Protein AF-A0A6C0AK49-F1 (afdb_monomer)

Structure (mmCIF, N/CA/C/O backbone):
data_AF-A0A6C0AK49-F1
#
_entry.id   AF-A0A6C0AK49-F1
#
loop_
_atom_site.group_PDB
_atom_site.id
_atom_site.type_symbol
_atom_site.label_atom_id
_atom_site.label_alt_id
_atom_site.label_comp_id
_atom_site.label_asym_id
_atom_site.label_entity_id
_atom_site.label_seq_id
_atom_site.pdbx_PDB_ins_code
_atom_site.Cartn_x
_atom_site.Cartn_y
_atom_site.Cartn_z
_atom_site.occupancy
_atom_site.B_iso_or_equiv
_atom_site.auth_seq_id
_atom_site.auth_comp_id
_atom_site.auth_asym_id
_atom_site.auth_atom_id
_atom_site.pdbx_PDB_model_num
ATOM 1 N N . MET A 1 1 ? -25.985 5.850 0.985 1.00 48.22 1 MET A N 1
ATOM 2 C CA . MET A 1 1 ? -24.991 4.795 1.274 1.00 48.22 1 MET A CA 1
ATOM 3 C C . MET A 1 1 ? -23.561 5.330 1.203 1.00 48.22 1 MET A C 1
ATOM 5 O O . MET A 1 1 ? -22.937 5.394 2.248 1.00 48.22 1 MET A O 1
ATOM 9 N N . LEU A 1 2 ? -23.071 5.837 0.058 1.00 45.41 2 LEU A N 1
ATOM 10 C CA . LEU A 1 2 ? -21.716 6.424 -0.043 1.00 45.41 2 LEU A CA 1
ATOM 11 C C . LEU A 1 2 ? -21.485 7.613 0.919 1.00 45.41 2 LEU A C 1
ATOM 13 O O . LEU A 1 2 ? -20.502 7.642 1.647 1.00 45.41 2 LEU A O 1
ATOM 17 N N . LYS A 1 3 ? -22.447 8.546 1.002 1.00 42.75 3 LYS A N 1
ATOM 18 C CA . LYS A 1 3 ? -22.416 9.690 1.940 1.00 42.75 3 LYS A CA 1
ATOM 19 C C . LYS A 1 3 ? -22.378 9.269 3.418 1.00 42.75 3 LYS A C 1
ATOM 21 O O . LYS A 1 3 ? -21.764 9.938 4.236 1.00 42.75 3 LYS A O 1
ATOM 26 N N . THR A 1 4 ? -23.028 8.155 3.749 1.00 51.22 4 THR A N 1
ATOM 27 C CA . THR A 1 4 ? -23.083 7.604 5.110 1.00 51.22 4 THR A CA 1
ATOM 28 C C . THR A 1 4 ? -21.756 6.950 5.491 1.00 51.22 4 THR A C 1
ATOM 30 O O . THR A 1 4 ? -21.300 7.118 6.613 1.00 51.22 4 THR A O 1
ATOM 33 N N . ILE A 1 5 ? -21.112 6.270 4.534 1.00 53.31 5 ILE A N 1
ATOM 34 C CA . ILE A 1 5 ? -19.771 5.697 4.697 1.00 53.31 5 ILE A CA 1
ATOM 35 C C . ILE A 1 5 ? -18.748 6.821 4.900 1.00 53.31 5 ILE A C 1
ATOM 37 O O . ILE A 1 5 ? -18.008 6.785 5.873 1.00 53.31 5 ILE A O 1
ATOM 41 N N . ILE A 1 6 ? -18.766 7.865 4.063 1.00 52.91 6 ILE A N 1
ATOM 42 C CA . ILE A 1 6 ? -17.834 9.002 4.171 1.00 52.91 6 ILE A CA 1
ATOM 43 C C . ILE A 1 6 ? -17.994 9.742 5.509 1.00 52.91 6 ILE A C 1
ATOM 45 O O . ILE A 1 6 ? -16.996 10.037 6.150 1.00 52.91 6 ILE A O 1
ATOM 49 N N . ASN A 1 7 ? -19.225 9.966 5.981 1.00 56.38 7 ASN A N 1
ATOM 50 C CA . ASN A 1 7 ? -19.463 10.608 7.281 1.00 56.38 7 ASN A CA 1
ATOM 51 C C . ASN A 1 7 ? -19.072 9.733 8.490 1.00 56.38 7 ASN A C 1
ATOM 53 O O . ASN A 1 7 ? -18.980 10.247 9.600 1.00 56.38 7 ASN A O 1
ATOM 57 N N . SER A 1 8 ? -18.882 8.424 8.293 1.00 61.44 8 SER A N 1
ATOM 58 C CA . SER A 1 8 ? -18.450 7.483 9.339 1.00 61.44 8 SER A CA 1
ATOM 59 C C . SER A 1 8 ? -16.944 7.217 9.347 1.00 61.44 8 SER A C 1
ATOM 61 O O . SER A 1 8 ? -16.434 6.612 10.289 1.00 61.44 8 SER A O 1
ATOM 63 N N . VAL A 1 9 ? -16.241 7.633 8.291 1.00 68.75 9 VAL A N 1
ATOM 64 C CA . VAL A 1 9 ? -14.801 7.437 8.142 1.00 68.75 9 VAL A CA 1
ATOM 65 C C . VAL A 1 9 ? -14.104 8.686 8.653 1.00 68.75 9 VAL A C 1
ATOM 67 O O . VAL A 1 9 ? -14.383 9.797 8.209 1.00 68.75 9 VAL A O 1
ATOM 70 N N . ASP A 1 10 ? -13.193 8.486 9.597 1.00 84.69 10 ASP A N 1
ATOM 71 C CA . ASP A 1 10 ? -12.377 9.557 10.149 1.00 84.69 10 ASP A CA 1
ATOM 72 C C . ASP A 1 10 ? -11.596 10.267 9.026 1.00 84.69 10 ASP A C 1
ATOM 74 O O . ASP A 1 10 ? -10.930 9.626 8.207 1.00 84.69 10 ASP A O 1
ATOM 78 N N . ILE A 1 11 ? -11.656 11.599 8.980 1.00 88.94 11 ILE A N 1
ATOM 7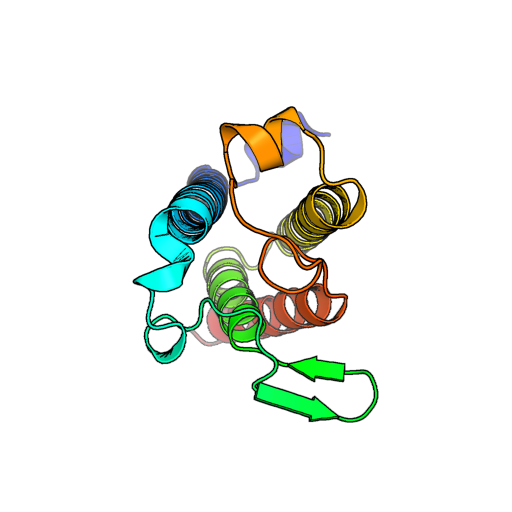9 C CA . ILE A 1 11 ? -10.899 12.397 8.011 1.00 88.94 11 ILE A CA 1
ATOM 80 C C . ILE A 1 11 ? -9.395 12.115 8.100 1.00 88.94 11 ILE A C 1
ATOM 82 O O . ILE A 1 11 ? -8.707 12.115 7.077 1.00 88.94 11 ILE A O 1
ATOM 86 N N . TYR A 1 12 ? -8.889 11.793 9.293 1.00 91.88 12 TYR A N 1
ATOM 87 C CA . TYR A 1 12 ? -7.493 11.431 9.503 1.00 91.88 12 TYR A CA 1
ATOM 88 C C . TYR A 1 12 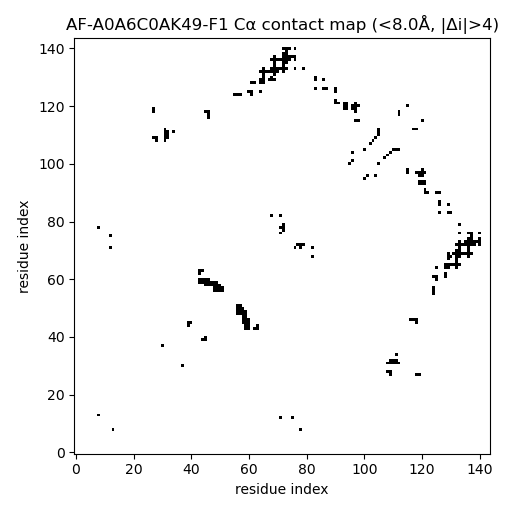? -7.125 10.102 8.831 1.00 91.88 12 TYR A C 1
ATOM 90 O O . TYR A 1 12 ? -6.020 9.990 8.302 1.00 91.88 12 TYR A O 1
ATOM 98 N N . TYR A 1 13 ? -8.053 9.139 8.742 1.00 94.31 13 TYR A N 1
ATOM 99 C CA . TYR A 1 13 ? -7.844 7.907 7.971 1.00 94.31 13 TYR A CA 1
ATOM 100 C C . TYR A 1 13 ? -7.634 8.230 6.488 1.00 94.31 13 TYR A C 1
ATOM 102 O O . TYR A 1 13 ? -6.684 7.752 5.868 1.00 94.31 13 TYR A O 1
ATOM 110 N N . ILE A 1 14 ? -8.500 9.076 5.921 1.00 92.69 14 ILE A N 1
ATOM 111 C CA . ILE A 1 14 ? -8.417 9.464 4.506 1.00 92.69 14 ILE A CA 1
ATOM 112 C C . ILE A 1 14 ? -7.102 10.202 4.240 1.00 92.69 14 ILE A C 1
ATOM 114 O O . ILE A 1 14 ? -6.403 9.882 3.279 1.00 92.69 14 ILE A O 1
ATOM 118 N N . LEU A 1 15 ? -6.735 11.150 5.107 1.00 93.56 15 LEU A N 1
ATOM 119 C CA . LEU A 1 15 ? -5.472 11.881 5.006 1.00 93.56 15 LEU A CA 1
ATOM 120 C C . LEU A 1 15 ? -4.263 10.944 5.066 1.00 93.56 15 LEU A C 1
ATOM 122 O O . LEU A 1 15 ? -3.350 11.088 4.258 1.00 93.56 15 LEU A O 1
ATOM 126 N N . LEU A 1 16 ? -4.268 9.961 5.969 1.00 95.06 16 LEU A N 1
ATOM 127 C CA . LEU A 1 16 ? -3.188 8.985 6.101 1.00 95.06 16 LEU A CA 1
ATOM 128 C C . LEU A 1 16 ? -3.017 8.141 4.828 1.00 95.06 16 LEU A C 1
ATOM 130 O O . LEU A 1 16 ? -1.894 7.953 4.361 1.00 95.06 16 LEU A O 1
ATOM 134 N N . VAL A 1 17 ? -4.120 7.678 4.233 1.00 95.00 17 VAL A N 1
ATOM 135 C CA . VAL A 1 17 ? -4.092 6.933 2.963 1.00 95.00 17 VAL A CA 1
ATOM 136 C C . VAL A 1 17 ? -3.591 7.812 1.816 1.00 95.00 17 VAL A C 1
ATOM 138 O O . VAL A 1 17 ? -2.735 7.376 1.048 1.00 95.00 17 VAL A O 1
ATOM 141 N N . ILE A 1 18 ? -4.056 9.061 1.717 1.00 94.69 18 ILE A N 1
ATOM 142 C CA . ILE A 1 18 ? -3.582 10.009 0.695 1.00 94.69 18 ILE A CA 1
ATOM 143 C C . ILE A 1 18 ? -2.079 10.261 0.847 1.00 94.69 18 ILE A C 1
ATOM 145 O O . ILE A 1 18 ? -1.352 10.231 -0.144 1.00 94.69 18 ILE A O 1
ATOM 149 N N . LEU A 1 19 ? -1.596 10.473 2.073 1.00 95.69 19 LEU A N 1
ATOM 150 C CA . LEU A 1 19 ? -0.173 10.666 2.352 1.00 95.69 19 LEU A CA 1
ATOM 151 C C . LEU A 1 19 ? 0.656 9.443 1.951 1.00 95.69 19 LEU A C 1
ATOM 153 O O . LEU A 1 19 ? 1.721 9.608 1.358 1.00 95.69 19 LEU A O 1
ATOM 157 N N . CYS A 1 20 ? 0.161 8.233 2.219 1.00 94.88 20 CYS A N 1
ATOM 158 C CA . CYS A 1 20 ? 0.807 6.994 1.792 1.00 94.88 20 CYS A CA 1
ATOM 159 C C . CYS A 1 20 ? 0.923 6.920 0.262 1.00 94.88 20 CYS A C 1
ATOM 161 O O . CYS A 1 20 ? 2.023 6.756 -0.263 1.00 94.88 20 CYS A O 1
ATOM 163 N N . VAL A 1 21 ? -0.177 7.145 -0.463 1.00 93.50 21 VAL A N 1
ATOM 164 C CA . VAL A 1 21 ? -0.179 7.134 -1.936 1.00 93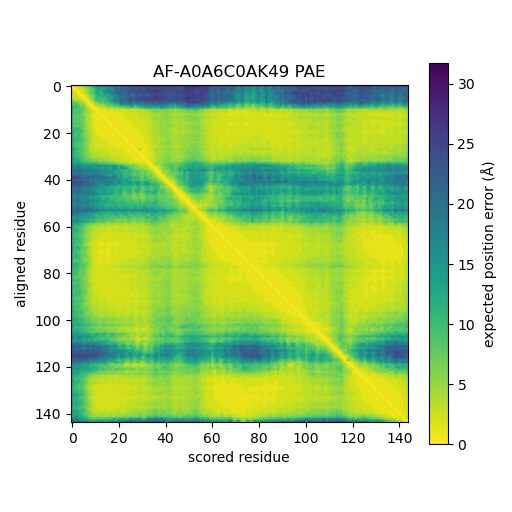.50 21 VAL A CA 1
ATOM 165 C C . VAL A 1 21 ? 0.760 8.202 -2.504 1.00 93.50 21 VAL A C 1
ATOM 167 O O . VAL A 1 21 ? 1.547 7.916 -3.406 1.00 93.50 21 VAL A O 1
ATOM 170 N N . LEU A 1 22 ? 0.734 9.422 -1.959 1.00 93.69 22 LEU A N 1
ATOM 171 C CA . LEU A 1 22 ? 1.648 10.493 -2.367 1.00 93.69 22 LEU A CA 1
ATOM 172 C C . LEU A 1 22 ? 3.109 10.094 -2.156 1.00 93.69 22 LEU A C 1
ATOM 174 O O . LEU A 1 22 ? 3.933 10.314 -3.043 1.00 93.69 22 LEU A O 1
ATOM 178 N N . PHE A 1 23 ? 3.430 9.480 -1.015 1.00 91.50 23 PHE A N 1
ATOM 179 C CA . PHE A 1 23 ? 4.775 8.994 -0.735 1.00 91.50 23 PHE A CA 1
ATOM 180 C C . PHE A 1 23 ? 5.218 7.951 -1.766 1.00 91.50 23 PHE A C 1
ATOM 182 O O . PHE A 1 23 ? 6.306 8.087 -2.325 1.00 91.50 23 PHE A O 1
ATOM 189 N N . ILE A 1 24 ? 4.366 6.971 -2.085 1.00 90.19 24 ILE A N 1
ATOM 190 C CA . ILE A 1 24 ? 4.672 5.929 -3.075 1.00 90.19 24 ILE A CA 1
ATOM 191 C C . ILE A 1 24 ? 4.900 6.539 -4.464 1.00 90.19 24 ILE A C 1
ATOM 193 O O . ILE A 1 24 ? 5.892 6.225 -5.122 1.00 90.19 24 ILE A O 1
ATOM 197 N N . VAL A 1 25 ? 4.039 7.461 -4.903 1.00 89.25 25 VAL A N 1
ATOM 198 C CA . VAL A 1 25 ? 4.151 8.112 -6.220 1.00 89.25 25 VAL A CA 1
ATOM 199 C C . VAL A 1 25 ? 5.417 8.969 -6.326 1.00 89.25 25 VAL A C 1
ATOM 201 O O . VAL A 1 25 ? 6.130 8.896 -7.333 1.00 89.25 25 VAL A O 1
ATOM 204 N N . LEU A 1 26 ? 5.719 9.774 -5.302 1.00 88.56 26 LEU A N 1
ATOM 205 C CA . LEU A 1 26 ? 6.910 10.628 -5.270 1.00 88.56 26 LEU A CA 1
ATOM 206 C C . LEU A 1 26 ? 8.190 9.795 -5.205 1.00 88.56 26 LEU A C 1
ATOM 208 O O . LEU A 1 26 ? 9.129 10.051 -5.964 1.00 88.56 26 LEU A O 1
ATOM 212 N N . TYR A 1 27 ? 8.214 8.780 -4.340 1.00 85.62 27 TYR A N 1
ATOM 213 C CA . TYR A 1 27 ? 9.333 7.854 -4.235 1.00 85.62 27 TYR A CA 1
ATOM 214 C C . TYR A 1 27 ? 9.537 7.083 -5.541 1.00 85.62 27 TYR A C 1
ATOM 216 O O . TYR A 1 27 ? 10.663 6.972 -6.020 1.00 85.62 27 TYR A O 1
ATOM 224 N N . GLY A 1 28 ? 8.454 6.630 -6.173 1.00 83.06 28 GLY A N 1
ATOM 225 C CA . GLY A 1 28 ? 8.507 5.954 -7.460 1.00 83.06 28 GLY A CA 1
ATOM 226 C C . GLY A 1 28 ? 9.092 6.828 -8.565 1.00 83.06 28 GLY A C 1
ATOM 227 O O . GLY A 1 28 ? 10.009 6.395 -9.255 1.00 83.06 28 GLY A O 1
ATOM 228 N N . ASN A 1 29 ? 8.647 8.084 -8.688 1.00 84.62 29 ASN A N 1
ATOM 229 C CA . ASN A 1 29 ? 9.232 9.047 -9.634 1.00 84.62 29 ASN A CA 1
ATOM 230 C C . ASN A 1 29 ? 10.733 9.241 -9.375 1.00 84.62 29 ASN A C 1
ATOM 232 O O . ASN A 1 29 ? 11.560 9.141 -10.286 1.00 84.62 29 ASN A O 1
ATOM 236 N N . TYR A 1 30 ? 11.089 9.479 -8.109 1.00 84.25 30 TYR A N 1
ATOM 237 C CA . TYR A 1 30 ? 12.476 9.629 -7.690 1.00 84.25 30 TYR A CA 1
ATOM 238 C C . TYR A 1 30 ? 13.315 8.406 -8.078 1.00 84.25 30 TYR A C 1
ATOM 240 O O . TYR A 1 30 ? 14.412 8.564 -8.622 1.00 84.25 30 TYR A O 1
ATOM 248 N N . ARG A 1 31 ? 12.780 7.198 -7.858 1.00 79.50 31 ARG A N 1
ATOM 249 C CA . ARG A 1 31 ? 13.434 5.939 -8.205 1.00 79.50 31 ARG A CA 1
ATOM 250 C C . ARG A 1 31 ? 13.678 5.805 -9.694 1.00 79.50 31 ARG A C 1
ATOM 252 O O . ARG A 1 31 ? 14.800 5.498 -10.085 1.00 79.50 31 ARG A O 1
ATOM 259 N N . CYS A 1 32 ? 12.669 6.084 -10.513 1.00 79.44 32 CYS A N 1
ATOM 260 C CA . CYS A 1 32 ? 12.818 5.995 -11.959 1.00 79.44 32 CYS A CA 1
ATOM 261 C C . CYS A 1 32 ? 13.892 6.971 -12.471 1.00 79.44 32 CYS A C 1
ATOM 263 O O . CYS A 1 32 ? 14.741 6.587 -13.266 1.00 79.44 32 CYS A O 1
ATOM 265 N N . LYS A 1 33 ? 13.938 8.207 -11.950 1.00 80.00 33 LYS A N 1
ATOM 266 C CA . LYS A 1 33 ? 14.907 9.230 -12.389 1.00 80.00 33 LYS A CA 1
ATOM 267 C C . LYS A 1 33 ? 16.336 9.029 -11.888 1.00 80.00 33 LYS A C 1
ATOM 269 O O . LYS A 1 33 ? 17.264 9.577 -12.479 1.00 80.00 33 LYS A O 1
ATOM 274 N N . LYS A 1 34 ? 16.532 8.329 -10.769 1.00 78.94 34 LYS A N 1
ATOM 275 C CA . LYS A 1 34 ? 17.847 8.173 -10.121 1.00 78.94 34 LYS A CA 1
ATOM 276 C C . LYS A 1 34 ? 18.249 6.713 -9.909 1.00 78.94 34 LYS A C 1
ATOM 278 O O . LYS A 1 34 ? 18.986 6.432 -8.965 1.00 78.94 34 LYS A O 1
ATOM 283 N N . LYS A 1 35 ? 17.806 5.807 -10.788 1.00 69.62 35 LYS A N 1
ATOM 284 C CA . LYS A 1 35 ? 18.019 4.351 -10.691 1.00 69.62 35 LYS A CA 1
ATOM 285 C C . LYS A 1 35 ? 19.464 3.968 -10.337 1.00 69.62 35 LYS A C 1
ATOM 287 O O . LYS A 1 35 ? 19.672 3.210 -9.398 1.00 69.62 35 LYS A O 1
ATOM 292 N N . ASP A 1 36 ? 20.451 4.588 -10.983 1.00 66.62 36 ASP A N 1
ATOM 293 C CA . ASP A 1 36 ? 21.877 4.258 -10.801 1.00 66.62 36 ASP A CA 1
ATOM 294 C C . ASP A 1 36 ? 22.489 4.760 -9.481 1.00 66.62 36 ASP A C 1
ATOM 296 O O . ASP A 1 36 ? 23.592 4.365 -9.108 1.00 66.62 36 ASP A O 1
ATOM 300 N N . LYS A 1 37 ? 21.801 5.658 -8.764 1.00 65.75 37 LYS A N 1
ATOM 301 C CA . LYS A 1 37 ? 22.282 6.264 -7.508 1.00 65.75 37 LYS A CA 1
ATOM 302 C C . LYS A 1 37 ? 21.584 5.712 -6.269 1.00 65.75 37 LYS A C 1
ATOM 304 O O . LYS A 1 37 ? 21.899 6.139 -5.158 1.00 65.75 37 LYS A O 1
ATOM 309 N N . ILE A 1 38 ? 20.612 4.820 -6.437 1.00 69.00 38 ILE A N 1
ATOM 310 C CA . ILE A 1 38 ? 19.821 4.300 -5.325 1.00 69.00 38 ILE A CA 1
ATOM 311 C C . ILE A 1 38 ? 20.439 3.000 -4.842 1.00 69.00 38 ILE A C 1
ATOM 313 O O . ILE A 1 38 ? 20.477 1.997 -5.548 1.00 69.00 38 ILE A O 1
ATOM 317 N N . ASN A 1 39 ? 20.899 3.019 -3.593 1.00 64.81 39 ASN A N 1
ATOM 318 C CA . ASN A 1 39 ? 21.229 1.796 -2.891 1.00 64.81 39 ASN A CA 1
ATOM 319 C C . ASN A 1 39 ? 19.926 1.153 -2.392 1.00 64.81 39 ASN A C 1
ATOM 321 O O . ASN A 1 39 ? 19.444 1.467 -1.302 1.00 64.81 39 ASN A O 1
ATOM 325 N N . ASP A 1 40 ? 19.366 0.257 -3.208 1.00 61.50 40 ASP A N 1
ATOM 326 C CA . ASP A 1 40 ? 18.143 -0.513 -2.928 1.00 61.50 40 ASP A CA 1
ATOM 327 C C . ASP A 1 40 ? 18.166 -1.207 -1.551 1.00 61.50 40 ASP A C 1
ATOM 329 O O . ASP A 1 40 ? 17.118 -1.459 -0.955 1.00 61.50 40 ASP A O 1
ATOM 333 N N . SER A 1 41 ? 19.361 -1.475 -1.005 1.00 59.44 41 SER A N 1
ATOM 334 C CA . SER A 1 41 ? 19.503 -2.152 0.280 1.00 59.44 41 SER A CA 1
ATOM 335 C C . SER A 1 41 ? 19.004 -1.338 1.483 1.00 59.44 41 SER A C 1
ATOM 337 O O . SER A 1 41 ? 18.606 -1.945 2.477 1.00 59.44 41 SER A O 1
ATOM 339 N N . LEU A 1 42 ? 18.994 -0.001 1.397 1.00 56.62 42 LEU A N 1
ATOM 340 C CA . LEU A 1 42 ? 18.845 0.887 2.556 1.00 56.62 42 LEU A CA 1
ATOM 341 C C . LEU A 1 42 ? 17.385 1.167 2.945 1.00 56.62 42 LEU A C 1
ATOM 343 O O . LEU A 1 42 ? 17.117 1.540 4.081 1.00 56.62 42 LEU A O 1
ATOM 347 N N . LEU A 1 43 ? 16.439 1.021 2.015 1.00 58.44 43 LEU A N 1
ATOM 348 C CA . LEU A 1 43 ? 15.117 1.634 2.173 1.00 58.44 43 LEU A CA 1
ATOM 349 C C . LEU A 1 43 ? 13.953 0.665 2.378 1.00 58.44 43 LEU A C 1
ATOM 351 O O . LEU A 1 43 ? 12.849 1.143 2.562 1.00 58.44 43 LEU A O 1
ATOM 355 N N . PHE A 1 44 ? 14.145 -0.659 2.359 1.00 63.75 44 PHE A N 1
ATOM 356 C CA . PHE A 1 44 ? 13.040 -1.647 2.359 1.00 63.75 44 PHE A CA 1
ATOM 357 C C . PHE A 1 44 ? 11.995 -1.449 1.244 1.00 63.75 44 PHE A C 1
ATOM 359 O O . PHE A 1 44 ? 10.945 -2.079 1.241 1.00 63.75 44 PHE A O 1
ATOM 366 N N . LEU A 1 45 ? 12.298 -0.594 0.275 1.00 65.62 45 LEU A N 1
ATOM 367 C CA . LEU A 1 45 ? 11.408 -0.236 -0.816 1.00 65.62 45 LEU A CA 1
ATOM 368 C C . LEU A 1 45 ? 11.815 -0.954 -2.100 1.00 65.62 45 LEU A C 1
ATOM 370 O O . LEU A 1 45 ? 11.371 -0.569 -3.169 1.00 65.62 45 LEU A O 1
ATOM 374 N N . ASP A 1 46 ? 12.692 -1.959 -2.064 1.00 66.88 46 ASP A N 1
ATOM 375 C CA . ASP A 1 46 ? 12.946 -2.777 -3.242 1.00 66.88 46 ASP A CA 1
ATOM 376 C C . ASP A 1 46 ? 11.907 -3.894 -3.376 1.00 66.88 46 ASP A C 1
ATOM 378 O O . ASP A 1 46 ? 11.574 -4.626 -2.445 1.00 66.88 46 ASP A O 1
ATOM 382 N N . GLY A 1 47 ? 11.397 -4.038 -4.598 1.00 61.53 47 GLY A N 1
ATOM 383 C CA . GLY A 1 47 ? 10.557 -5.163 -4.982 1.00 61.53 47 GLY A CA 1
ATOM 384 C C . GLY A 1 47 ? 11.363 -6.447 -5.209 1.00 61.53 47 GLY A C 1
ATOM 385 O O . GLY A 1 47 ? 10.891 -7.367 -5.873 1.00 61.53 47 GLY A O 1
ATOM 386 N N . LYS A 1 48 ? 12.612 -6.524 -4.744 1.00 69.19 48 LYS A N 1
ATOM 387 C CA . LYS A 1 48 ? 13.410 -7.737 -4.911 1.00 69.19 48 LYS A CA 1
ATOM 388 C C . LYS A 1 48 ? 12.937 -8.763 -3.879 1.00 69.19 48 LYS A C 1
ATOM 390 O O . LYS A 1 48 ? 12.793 -8.420 -2.701 1.00 69.19 48 LYS A O 1
ATOM 395 N N . PRO A 1 49 ? 12.662 -10.012 -4.289 1.00 66.38 49 PRO A N 1
ATOM 396 C CA . PRO A 1 49 ? 12.281 -11.042 -3.339 1.00 66.38 49 PRO A CA 1
ATOM 397 C C . PRO A 1 49 ? 13.457 -11.310 -2.394 1.00 66.38 49 PRO A C 1
ATOM 399 O O . PRO A 1 49 ? 14.572 -11.567 -2.841 1.00 66.38 49 PRO A O 1
ATOM 402 N N . MET A 1 50 ? 13.206 -11.243 -1.087 1.00 70.81 50 MET A N 1
ATOM 403 C CA . MET A 1 50 ? 14.150 -11.700 -0.064 1.00 70.81 50 MET A CA 1
ATOM 404 C C . MET A 1 50 ? 14.040 -13.208 0.131 1.00 70.81 50 MET A C 1
ATOM 406 O O . MET A 1 50 ? 15.043 -13.885 0.333 1.00 70.81 50 MET A O 1
ATOM 410 N N . PHE A 1 51 ? 12.812 -13.718 0.059 1.00 72.94 51 PHE A N 1
ATOM 411 C CA . PHE A 1 51 ? 12.486 -15.125 0.201 1.00 72.94 51 PHE A CA 1
ATOM 412 C C . PHE A 1 51 ? 11.618 -15.565 -0.972 1.00 72.94 51 PHE A C 1
ATOM 414 O O . PHE A 1 51 ? 10.681 -14.868 -1.366 1.00 72.94 51 PHE A O 1
ATOM 421 N N . VAL A 1 52 ? 11.939 -16.731 -1.523 1.00 75.44 52 VAL A N 1
ATOM 422 C CA . VAL A 1 52 ? 11.155 -17.389 -2.568 1.00 75.44 52 VAL A CA 1
ATOM 423 C C . VAL A 1 52 ? 10.864 -18.799 -2.076 1.00 75.44 52 VAL A C 1
ATOM 425 O O . VAL A 1 52 ? 11.789 -19.585 -1.883 1.00 75.44 52 VAL A O 1
ATOM 428 N N . ILE A 1 53 ? 9.591 -19.103 -1.830 1.00 74.69 53 ILE A N 1
ATOM 429 C CA . ILE A 1 53 ? 9.120 -20.449 -1.492 1.00 74.69 53 ILE A CA 1
ATOM 430 C C . ILE A 1 53 ? 8.108 -20.833 -2.567 1.00 74.69 53 ILE A C 1
ATOM 432 O O . 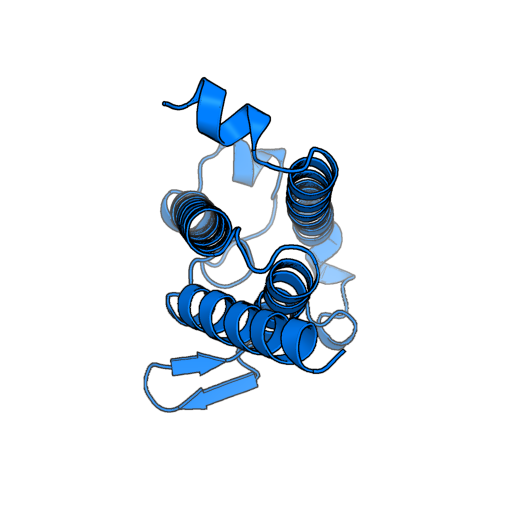ILE A 1 53 ? 6.993 -20.315 -2.585 1.00 74.69 53 ILE A O 1
ATOM 436 N N . ASN A 1 54 ? 8.498 -21.730 -3.475 1.00 78.62 54 ASN A N 1
ATOM 437 C CA . ASN A 1 54 ? 7.739 -22.036 -4.694 1.00 78.62 54 ASN A CA 1
ATOM 438 C C . ASN A 1 54 ? 7.397 -20.741 -5.467 1.00 78.62 54 ASN A C 1
ATOM 440 O O . ASN A 1 54 ? 8.286 -19.931 -5.732 1.00 78.62 54 ASN A O 1
ATOM 444 N N . ASP A 1 55 ? 6.119 -20.523 -5.787 1.00 71.62 55 ASP A N 1
ATOM 445 C CA . ASP A 1 55 ? 5.628 -19.327 -6.483 1.00 71.62 55 ASP A CA 1
ATOM 446 C C . ASP A 1 55 ? 5.389 -18.125 -5.556 1.00 71.62 55 ASP A C 1
ATOM 448 O O . ASP A 1 55 ? 5.046 -17.036 -6.027 1.00 71.62 55 ASP A O 1
ATOM 452 N N . PHE A 1 56 ? 5.564 -18.301 -4.243 1.00 68.38 56 PHE A N 1
ATOM 453 C CA . PHE A 1 56 ? 5.377 -17.242 -3.262 1.00 68.38 56 PHE A CA 1
ATOM 454 C C . PHE A 1 56 ? 6.677 -16.459 -3.075 1.00 68.38 56 PHE A C 1
ATOM 456 O O . PHE A 1 56 ? 7.701 -16.992 -2.635 1.00 68.38 56 PHE A O 1
ATOM 463 N N . LYS A 1 57 ? 6.629 -15.172 -3.412 1.00 76.38 57 LYS A N 1
ATOM 464 C CA . LYS A 1 57 ? 7.748 -14.240 -3.293 1.00 76.38 57 LYS A CA 1
ATOM 465 C C . LYS A 1 57 ? 7.449 -13.280 -2.158 1.00 76.38 57 LYS A C 1
ATOM 467 O O . LYS A 1 57 ? 6.420 -12.625 -2.170 1.00 76.38 57 LYS A O 1
ATOM 472 N N . LEU A 1 58 ? 8.356 -13.191 -1.192 1.00 77.00 58 LEU A N 1
ATOM 473 C CA . LEU A 1 58 ? 8.267 -12.222 -0.109 1.00 77.00 58 LEU A CA 1
ATOM 474 C C . LEU A 1 58 ? 9.485 -11.307 -0.182 1.00 77.00 58 LEU A C 1
ATOM 476 O O . LEU A 1 58 ? 10.628 -11.721 0.016 1.00 77.00 58 LEU A O 1
ATOM 480 N N . GLY A 1 59 ? 9.229 -10.062 -0.554 1.00 79.56 59 GLY A N 1
ATOM 481 C CA . GLY A 1 59 ? 10.211 -8.989 -0.673 1.00 79.56 59 GLY A CA 1
ATOM 482 C C . GLY A 1 59 ? 10.029 -7.926 0.402 1.00 79.56 59 GLY A C 1
ATOM 483 O O . GLY A 1 59 ? 9.090 -7.972 1.196 1.00 79.56 59 GLY A O 1
ATOM 484 N N . ARG A 1 60 ? 10.907 -6.926 0.403 1.00 82.56 60 ARG A N 1
ATOM 485 C CA . ARG A 1 60 ? 10.851 -5.836 1.389 1.00 82.56 60 ARG A CA 1
ATOM 486 C C . ARG A 1 60 ? 9.622 -4.949 1.223 1.00 82.56 60 ARG A C 1
ATOM 488 O O . ARG A 1 60 ? 9.068 -4.502 2.220 1.00 82.56 60 ARG A O 1
ATOM 495 N N . TRP A 1 61 ? 9.131 -4.825 -0.007 1.00 84.88 61 TRP A N 1
ATOM 496 C CA . TRP A 1 61 ? 7.849 -4.191 -0.313 1.00 84.88 61 TRP A CA 1
ATOM 497 C C . TRP A 1 61 ? 6.671 -4.772 0.495 1.00 84.88 61 TRP A C 1
ATOM 499 O O . TRP A 1 61 ? 5.861 -4.038 1.057 1.00 84.88 61 TRP A O 1
ATOM 509 N N . HIS A 1 62 ? 6.649 -6.088 0.714 1.00 88.44 62 HIS A N 1
ATOM 510 C CA . HIS A 1 62 ? 5.590 -6.732 1.497 1.00 88.44 62 HIS A CA 1
ATOM 511 C C . HIS A 1 62 ? 5.643 -6.304 2.966 1.00 88.44 62 HIS A C 1
ATOM 513 O O . HIS A 1 62 ? 4.619 -6.212 3.638 1.00 88.44 62 HIS A O 1
ATOM 519 N N . ILE A 1 63 ? 6.844 -6.019 3.480 1.00 88.44 63 ILE A N 1
ATOM 520 C CA . ILE A 1 63 ? 7.026 -5.518 4.842 1.00 88.44 63 ILE A CA 1
ATOM 521 C C . ILE A 1 63 ? 6.419 -4.119 4.950 1.00 88.44 63 ILE A C 1
ATOM 523 O O . ILE A 1 63 ? 5.726 -3.844 5.925 1.00 88.44 63 ILE A O 1
ATOM 527 N N . THR A 1 64 ? 6.611 -3.249 3.952 1.00 90.69 64 THR A N 1
ATOM 528 C CA . THR A 1 64 ? 6.005 -1.909 3.968 1.00 90.69 64 THR A CA 1
ATOM 529 C C . THR A 1 64 ? 4.480 -1.966 3.889 1.00 90.69 64 THR A C 1
ATOM 531 O O . THR A 1 64 ? 3.816 -1.255 4.642 1.00 90.69 64 THR A O 1
ATOM 534 N N . HIS A 1 65 ? 3.927 -2.875 3.080 1.00 93.38 65 HIS A N 1
ATOM 535 C CA . HIS A 1 65 ? 2.492 -3.175 3.050 1.00 93.38 65 HIS A CA 1
ATOM 536 C C . HIS A 1 65 ? 1.981 -3.634 4.420 1.00 93.38 65 HIS A C 1
ATOM 538 O O . HIS A 1 65 ? 1.064 -3.037 4.986 1.00 93.38 65 HIS A O 1
ATOM 544 N N . MET A 1 66 ? 2.632 -4.640 5.005 1.00 94.88 66 MET A N 1
ATOM 545 C CA . MET A 1 66 ? 2.259 -5.191 6.305 1.00 94.88 66 MET A CA 1
ATOM 546 C C . MET A 1 66 ? 2.326 -4.138 7.420 1.00 94.88 66 MET A C 1
ATOM 548 O O . MET A 1 66 ? 1.405 -4.051 8.227 1.00 94.88 66 MET A O 1
ATOM 552 N N . LEU A 1 67 ? 3.375 -3.310 7.456 1.00 95.31 67 LEU A N 1
ATOM 553 C CA . LEU A 1 67 ? 3.531 -2.242 8.448 1.00 95.31 67 LEU A CA 1
ATOM 554 C C . LEU A 1 67 ? 2.461 -1.159 8.299 1.00 95.31 67 LEU A C 1
ATOM 556 O O . LEU A 1 67 ? 1.857 -0.754 9.293 1.00 95.31 67 LEU A O 1
ATOM 560 N N . PHE A 1 68 ? 2.202 -0.698 7.074 1.00 96.25 68 PHE A N 1
ATOM 561 C CA . PHE A 1 68 ? 1.190 0.326 6.837 1.00 96.25 68 PHE A CA 1
ATOM 562 C C . PHE A 1 68 ? -0.213 -0.183 7.182 1.00 96.25 68 PHE A C 1
ATOM 564 O O . PHE A 1 68 ? -0.959 0.485 7.896 1.00 96.25 68 PHE A O 1
ATOM 571 N N . PHE A 1 69 ? -0.561 -1.397 6.758 1.00 97.81 69 PHE A N 1
ATOM 572 C CA . PHE A 1 69 ? -1.856 -1.980 7.089 1.00 97.81 69 PHE A CA 1
ATOM 573 C C . PHE A 1 69 ? -1.982 -2.326 8.573 1.00 97.81 69 PHE A C 1
ATOM 575 O O . PHE A 1 69 ? -3.072 -2.180 9.119 1.00 97.81 69 PHE A O 1
ATOM 582 N N . ALA A 1 70 ? -0.896 -2.691 9.261 1.00 98.06 70 ALA A N 1
ATOM 583 C CA . ALA A 1 70 ? -0.899 -2.816 10.719 1.00 98.06 70 ALA A CA 1
ATOM 584 C C . ALA A 1 70 ? -1.183 -1.482 11.411 1.00 98.06 70 ALA A C 1
ATOM 586 O O . ALA A 1 70 ? -1.983 -1.442 12.343 1.00 98.06 70 ALA A O 1
ATOM 587 N N . LEU A 1 71 ? -0.615 -0.377 10.926 1.00 97.44 71 LEU A N 1
ATOM 588 C CA . LEU A 1 71 ? -0.950 0.954 11.430 1.00 97.44 71 LEU A CA 1
ATOM 589 C C . LEU A 1 71 ? -2.437 1.283 11.214 1.00 97.44 71 LEU A C 1
ATOM 591 O O . LEU A 1 71 ? -3.096 1.759 12.139 1.00 97.44 71 LEU A O 1
ATOM 595 N N . LEU A 1 72 ? -2.985 0.986 10.029 1.00 97.19 72 LEU A N 1
ATOM 596 C CA . LEU A 1 72 ? -4.412 1.180 9.743 1.00 97.19 72 LEU A CA 1
ATOM 597 C C . LEU A 1 72 ? -5.302 0.319 10.642 1.00 97.19 72 LEU A C 1
ATOM 599 O O . LEU A 1 72 ? -6.264 0.830 11.204 1.00 97.19 72 LEU A O 1
ATOM 603 N N . GLY A 1 73 ? -4.972 -0.962 10.809 1.00 96.69 73 GLY A N 1
ATOM 604 C CA . GLY A 1 73 ? -5.715 -1.872 11.675 1.00 96.69 73 GLY A CA 1
ATOM 605 C C . GLY A 1 73 ? -5.665 -1.454 13.139 1.00 96.69 73 GLY A C 1
ATOM 606 O O . GLY A 1 73 ? -6.659 -1.600 13.842 1.00 96.69 73 GLY A O 1
ATOM 607 N N . TYR A 1 74 ? -4.538 -0.894 13.585 1.00 96.81 74 TYR A N 1
ATOM 608 C CA . TYR A 1 74 ? -4.367 -0.420 14.953 1.00 96.81 74 TYR A CA 1
ATOM 609 C C . TYR A 1 74 ? -5.173 0.853 15.239 1.00 96.81 74 TYR A C 1
ATOM 611 O O . TYR A 1 74 ? -5.917 0.912 16.214 1.00 96.81 74 TYR A O 1
ATOM 619 N N . LEU A 1 75 ? -5.054 1.871 14.381 1.00 95.31 75 LEU A N 1
ATOM 620 C CA . LEU A 1 75 ? -5.726 3.160 14.578 1.00 95.31 75 LEU A CA 1
ATOM 621 C C . LEU A 1 75 ? -7.214 3.118 14.201 1.00 95.31 75 LEU A C 1
ATOM 623 O O . LEU A 1 75 ? -8.032 3.813 14.800 1.00 95.3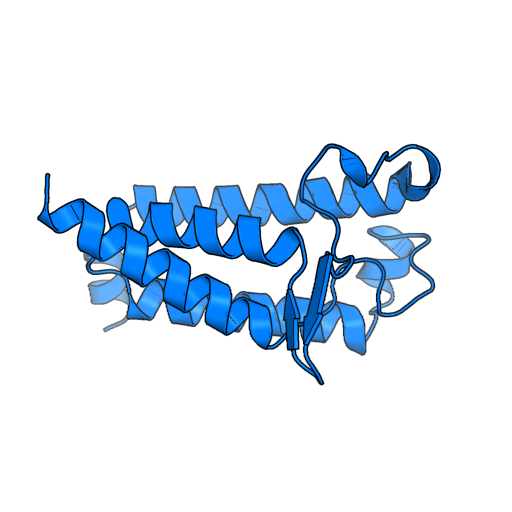1 75 LEU A O 1
ATOM 627 N N . TYR A 1 76 ? -7.571 2.302 13.209 1.00 94.81 76 TYR A N 1
ATOM 628 C CA . TYR A 1 76 ? -8.899 2.266 12.597 1.00 94.81 76 TYR A CA 1
ATOM 629 C C . TYR A 1 76 ? -9.416 0.826 12.430 1.00 94.81 76 TYR A C 1
ATOM 631 O O . TYR A 1 76 ? -9.805 0.432 11.335 1.00 94.81 76 TYR A O 1
ATOM 639 N N . PRO A 1 77 ? -9.535 0.016 13.497 1.00 94.50 77 PRO A N 1
ATOM 640 C CA . PRO A 1 77 ? -9.887 -1.408 13.389 1.00 94.50 77 PRO A CA 1
ATOM 641 C C . PRO A 1 77 ? -11.232 -1.686 12.688 1.00 94.50 77 PRO A C 1
ATOM 643 O O . PRO A 1 77 ? -11.445 -2.762 12.132 1.00 94.50 77 PRO A O 1
ATOM 646 N N . LYS A 1 78 ? -12.154 -0.712 12.674 1.00 92.69 78 LYS A N 1
ATOM 647 C CA . LYS A 1 78 ? -13.462 -0.814 12.000 1.00 92.69 78 LYS A CA 1
ATOM 648 C C . LYS A 1 78 ? -13.403 -0.576 10.485 1.00 92.69 78 LYS A C 1
ATOM 650 O O . LYS A 1 78 ? -14.403 -0.810 9.810 1.00 92.69 78 LYS A O 1
ATOM 655 N N . SER A 1 79 ? -12.275 -0.122 9.936 1.00 93.88 79 SER A N 1
ATOM 656 C CA . SER A 1 79 ? -12.127 0.183 8.508 1.00 93.88 79 SER A CA 1
ATOM 657 C C . SER A 1 79 ? -11.676 -1.011 7.660 1.00 93.88 79 SER A C 1
ATOM 659 O O . SER A 1 79 ? -11.412 -0.822 6.478 1.00 93.88 79 SER A O 1
ATOM 661 N N . PHE A 1 80 ? -11.657 -2.236 8.207 1.00 95.06 80 PHE A N 1
ATOM 662 C CA . PHE A 1 80 ? -11.154 -3.450 7.541 1.00 95.06 80 PHE A CA 1
ATOM 663 C C . PHE A 1 80 ? -11.540 -3.554 6.058 1.00 95.06 80 PHE A C 1
ATOM 665 O O . PHE A 1 80 ? -10.673 -3.591 5.188 1.00 95.06 80 PHE A O 1
ATOM 672 N N . TYR A 1 81 ? -12.841 -3.539 5.750 1.00 93.94 81 TYR A N 1
ATOM 673 C CA . TYR A 1 81 ? -13.315 -3.677 4.370 1.00 93.94 81 TYR A CA 1
ATOM 674 C C . TYR A 1 81 ? -12.867 -2.521 3.473 1.00 93.94 81 TYR A C 1
ATOM 676 O O . TYR A 1 81 ? -12.519 -2.742 2.316 1.00 93.94 81 TYR A O 1
ATOM 684 N N . LEU A 1 82 ? -12.847 -1.297 4.006 1.00 94.31 82 LEU A N 1
ATOM 685 C CA . LEU A 1 82 ? -12.410 -0.115 3.271 1.00 94.31 82 LEU A CA 1
ATOM 686 C C . LEU A 1 82 ? -10.906 -0.169 2.979 1.00 94.31 82 LEU A C 1
ATOM 688 O O . LEU A 1 82 ? -10.496 0.123 1.859 1.00 94.31 82 LEU A O 1
ATOM 692 N N . SER A 1 83 ? -10.092 -0.559 3.960 1.00 95.75 83 SER A N 1
ATOM 693 C CA . SER A 1 83 ? -8.643 -0.685 3.799 1.00 95.75 83 SER A CA 1
ATOM 694 C C . SER A 1 83 ? -8.285 -1.804 2.831 1.00 95.75 83 SER A C 1
ATOM 696 O O . SER A 1 83 ? -7.496 -1.576 1.919 1.00 95.75 83 SER A O 1
ATOM 698 N N . MET A 1 84 ? -8.910 -2.979 2.953 1.00 96.81 84 MET A N 1
ATOM 699 C CA . MET A 1 84 ? -8.667 -4.092 2.030 1.00 96.81 84 MET A CA 1
ATOM 700 C C . MET A 1 84 ? -9.096 -3.757 0.600 1.00 96.81 84 MET A C 1
ATOM 702 O O . MET A 1 84 ? -8.351 -4.033 -0.336 1.00 96.81 84 MET A O 1
ATOM 706 N N . PHE A 1 85 ? -10.254 -3.114 0.422 1.00 95.25 85 PHE A N 1
ATOM 707 C CA . PHE A 1 85 ? -10.688 -2.647 -0.894 1.00 95.25 85 PHE A CA 1
ATOM 708 C C . PHE A 1 85 ? -9.712 -1.620 -1.481 1.00 95.25 85 PHE A C 1
ATOM 710 O O . PHE A 1 85 ? -9.329 -1.735 -2.641 1.00 95.25 85 PHE A O 1
ATOM 717 N N . GLY A 1 86 ? -9.259 -0.655 -0.674 1.00 94.56 86 GLY A N 1
ATOM 718 C CA . GLY A 1 86 ? -8.252 0.325 -1.083 1.00 94.56 86 GLY A CA 1
ATOM 719 C C . GLY A 1 86 ? -6.931 -0.323 -1.505 1.00 94.56 86 GLY A C 1
ATOM 720 O O . GLY A 1 86 ? -6.395 0.031 -2.550 1.00 94.56 86 GLY A O 1
ATOM 721 N N . GLY A 1 87 ? -6.456 -1.312 -0.742 1.00 94.69 87 GLY A N 1
ATOM 722 C CA . GLY A 1 87 ? -5.272 -2.100 -1.082 1.00 94.69 87 GLY A CA 1
ATOM 723 C C . GLY A 1 87 ? -5.425 -2.829 -2.414 1.00 94.69 87 GLY A C 1
ATOM 724 O O . GLY A 1 87 ? -4.583 -2.679 -3.285 1.00 94.69 87 GLY A O 1
ATOM 725 N N . ILE A 1 88 ? -6.536 -3.539 -2.628 1.00 94.81 88 ILE A N 1
ATOM 726 C CA . ILE A 1 88 ? -6.806 -4.233 -3.901 1.00 94.81 88 ILE A CA 1
ATOM 727 C C . ILE A 1 88 ? -6.867 -3.246 -5.076 1.00 94.81 88 ILE A C 1
ATOM 729 O O . ILE A 1 88 ? -6.326 -3.523 -6.143 1.00 94.81 88 ILE A O 1
ATOM 733 N N . CYS A 1 89 ? -7.496 -2.082 -4.899 1.00 94.81 89 CYS A N 1
ATOM 734 C CA . CYS A 1 89 ? -7.506 -1.042 -5.926 1.00 94.81 89 CYS A CA 1
ATOM 735 C C . CYS A 1 89 ? -6.091 -0.546 -6.255 1.00 94.81 89 CYS A C 1
ATOM 737 O O . CYS A 1 89 ? -5.795 -0.321 -7.427 1.00 94.81 89 CYS A O 1
ATOM 739 N N . TRP A 1 90 ? -5.221 -0.398 -5.252 1.00 94.25 90 TRP A N 1
ATOM 740 C CA . TRP A 1 90 ? -3.819 -0.031 -5.463 1.00 94.25 90 TRP A CA 1
ATOM 741 C C . TRP A 1 90 ? -3.064 -1.099 -6.260 1.00 94.25 90 TRP A C 1
ATOM 743 O O . TRP A 1 90 ? -2.441 -0.779 -7.269 1.00 94.25 90 TRP A O 1
ATOM 753 N N . GLU A 1 91 ? -3.220 -2.370 -5.896 1.00 92.19 91 GLU A N 1
ATOM 754 C CA . GLU A 1 91 ? -2.634 -3.497 -6.630 1.00 92.19 91 GLU A CA 1
ATOM 755 C C . GLU A 1 91 ? -3.061 -3.527 -8.107 1.00 92.19 91 GLU A C 1
ATOM 757 O O . GLU A 1 91 ? -2.262 -3.812 -8.998 1.00 92.19 91 GLU A O 1
ATOM 762 N N . ILE A 1 92 ? -4.322 -3.187 -8.404 1.00 92.00 92 ILE A N 1
ATOM 763 C CA . ILE A 1 92 ? -4.817 -3.072 -9.785 1.00 92.00 92 ILE A CA 1
ATOM 764 C C . ILE A 1 92 ? -4.144 -1.906 -10.519 1.00 92.00 92 ILE A C 1
ATOM 766 O O . ILE A 1 92 ? -3.858 -2.022 -11.715 1.00 92.00 92 ILE A O 1
ATOM 770 N N . VAL A 1 93 ? -3.883 -0.787 -9.838 1.00 91.44 93 VAL A N 1
ATOM 771 C CA . VAL A 1 93 ? -3.131 0.340 -10.413 1.00 91.44 93 VAL A CA 1
ATOM 772 C C . VAL A 1 93 ? -1.706 -0.093 -10.742 1.00 91.44 93 VAL A C 1
ATOM 774 O O . VAL A 1 93 ? -1.255 0.150 -11.861 1.00 91.44 93 VAL A O 1
ATOM 777 N N . GLU A 1 94 ? -1.019 -0.782 -9.831 1.00 88.38 94 GLU A N 1
ATOM 778 C CA . GLU A 1 94 ? 0.333 -1.298 -10.073 1.00 88.38 94 GLU A CA 1
ATOM 779 C C . GLU A 1 94 ? 0.353 -2.320 -11.207 1.00 88.38 94 GLU A C 1
ATOM 781 O O . GLU A 1 94 ? 1.179 -2.208 -12.112 1.00 88.38 94 GLU A O 1
ATOM 786 N N . PHE A 1 95 ? -0.609 -3.246 -11.241 1.00 87.94 95 PHE A N 1
ATOM 787 C CA . PHE A 1 95 ? -0.782 -4.167 -12.362 1.00 87.94 95 PHE A CA 1
ATOM 788 C C . PHE A 1 95 ? -0.952 -3.410 -13.681 1.00 87.94 95 PHE A C 1
ATOM 790 O O . PHE A 1 95 ? -0.277 -3.709 -14.662 1.00 87.94 95 PHE A O 1
ATOM 797 N N . SER A 1 96 ? -1.831 -2.408 -13.707 1.00 88.50 96 SER A N 1
ATOM 798 C CA . SER A 1 96 ? -2.143 -1.655 -14.921 1.00 88.50 96 SER A CA 1
ATOM 799 C C . SER A 1 96 ? -0.934 -0.865 -15.420 1.00 88.50 96 SER A C 1
ATOM 801 O O . SER A 1 96 ? -0.639 -0.874 -16.614 1.00 88.50 96 SER A O 1
ATOM 803 N N . LEU A 1 97 ? -0.203 -0.210 -14.516 1.00 86.75 97 LEU A N 1
ATOM 804 C CA . LEU A 1 97 ? 1.005 0.531 -14.865 1.00 86.75 97 LEU A CA 1
ATOM 805 C C . LEU A 1 97 ? 2.107 -0.421 -15.351 1.00 86.75 97 LEU A C 1
ATOM 807 O O . LEU A 1 97 ? 2.641 -0.209 -16.438 1.00 86.75 97 LEU A O 1
ATOM 811 N N . GLY A 1 98 ? 2.389 -1.500 -14.620 1.00 83.56 98 GLY A N 1
ATOM 812 C CA . GLY A 1 98 ? 3.445 -2.454 -14.963 1.00 83.56 98 GLY A CA 1
ATOM 813 C C . GLY A 1 98 ? 3.182 -3.276 -16.221 1.00 83.56 98 GLY A C 1
ATOM 814 O O . GLY A 1 98 ? 4.115 -3.548 -16.982 1.00 83.56 98 GLY A O 1
ATOM 815 N N . TYR A 1 99 ? 1.925 -3.670 -16.448 1.00 83.56 99 TYR A N 1
ATOM 816 C CA . TYR A 1 99 ? 1.526 -4.507 -17.579 1.00 83.56 99 TYR A CA 1
ATOM 817 C C . TYR A 1 99 ? 1.354 -3.696 -18.866 1.00 83.56 99 TYR A C 1
ATOM 819 O O . TYR A 1 99 ? 1.955 -4.038 -19.883 1.00 83.56 99 TYR A O 1
ATOM 827 N N . PHE A 1 100 ? 0.565 -2.614 -18.838 1.00 84.88 100 PHE A N 1
ATOM 828 C CA . PHE A 1 100 ? 0.274 -1.835 -20.048 1.00 84.88 100 PHE A CA 1
ATOM 829 C C . PHE A 1 100 ? 1.380 -0.850 -20.414 1.00 84.88 100 PHE A C 1
ATOM 831 O O . PHE A 1 100 ? 1.440 -0.426 -21.565 1.00 84.88 100 PHE A O 1
ATOM 838 N N . LYS A 1 101 ? 2.234 -0.476 -19.453 1.00 84.00 101 LYS A N 1
ATOM 839 C CA . LYS A 1 101 ? 3.345 0.468 -19.633 1.00 84.00 101 LYS A CA 1
ATOM 840 C C . LYS A 1 101 ? 2.966 1.707 -20.456 1.00 84.00 101 LYS A C 1
ATOM 842 O O . LYS A 1 101 ? 3.576 1.965 -21.492 1.00 84.00 101 LYS A O 1
ATOM 847 N N . PRO A 1 102 ? 1.954 2.483 -20.034 1.00 86.62 102 PRO A N 1
ATOM 848 C CA . PRO A 1 102 ? 1.456 3.575 -20.854 1.00 86.62 102 PRO A CA 1
ATOM 849 C C . PRO A 1 102 ? 2.527 4.655 -21.072 1.00 86.62 102 PRO A C 1
ATOM 851 O O . PRO A 1 102 ? 3.199 5.077 -20.126 1.00 86.62 102 PRO A O 1
ATOM 854 N N . ASP A 1 103 ? 2.637 5.149 -22.308 1.00 85.06 103 ASP A N 1
ATOM 855 C CA . ASP A 1 103 ? 3.682 6.096 -22.725 1.00 85.06 103 ASP A CA 1
ATOM 856 C C . ASP A 1 103 ? 3.707 7.371 -21.881 1.00 85.06 103 ASP A C 1
ATOM 858 O O . ASP A 1 103 ? 4.773 7.849 -21.496 1.00 85.06 103 ASP A O 1
ATOM 862 N N . TRP A 1 104 ? 2.535 7.912 -21.534 1.00 85.19 104 TRP A N 1
ATOM 863 C CA . TRP A 1 104 ? 2.449 9.119 -20.710 1.00 85.19 104 TRP A CA 1
ATOM 864 C C . TRP A 1 104 ? 3.118 8.940 -19.341 1.00 85.19 104 TRP A C 1
ATOM 866 O O . TRP A 1 104 ? 3.592 9.919 -18.766 1.00 85.19 104 TRP A O 1
ATOM 876 N N . PHE A 1 105 ? 3.179 7.706 -18.837 1.00 84.75 105 PHE A N 1
ATOM 877 C CA . PHE A 1 105 ? 3.788 7.367 -17.562 1.00 84.75 105 PHE A CA 1
ATOM 878 C C . PHE A 1 105 ? 5.266 7.002 -17.727 1.00 84.75 105 PHE A C 1
ATOM 880 O O . PHE A 1 105 ? 6.114 7.607 -17.077 1.00 84.75 105 PHE A O 1
ATOM 887 N N . TYR A 1 106 ? 5.613 6.072 -18.618 1.00 82.62 106 TYR A N 1
ATOM 888 C CA . TYR A 1 106 ? 6.995 5.584 -18.742 1.00 82.62 106 TYR A CA 1
ATOM 889 C C . TYR A 1 106 ? 7.924 6.503 -19.549 1.00 82.62 106 TYR A C 1
ATOM 891 O O . TYR A 1 106 ? 9.126 6.468 -19.306 1.00 82.62 106 TYR A O 1
ATOM 899 N N . ASN A 1 107 ? 7.403 7.353 -20.445 1.00 79.31 107 ASN A N 1
ATOM 900 C CA . ASN A 1 107 ? 8.226 8.276 -21.246 1.00 79.31 107 ASN A CA 1
ATOM 901 C C . ASN A 1 107 ? 8.333 9.687 -20.647 1.00 79.31 107 ASN A C 1
ATOM 903 O O . ASN A 1 107 ? 9.236 10.437 -21.023 1.00 79.31 107 ASN A O 1
ATOM 907 N N . ASN A 1 108 ? 7.451 10.052 -19.706 1.00 79.25 108 ASN A N 1
ATOM 908 C CA . ASN A 1 108 ? 7.507 11.356 -19.030 1.00 79.25 108 ASN A CA 1
ATOM 909 C C . ASN A 1 108 ? 7.808 11.269 -17.526 1.00 79.25 108 ASN A C 1
ATOM 911 O O . ASN A 1 108 ? 8.478 12.147 -16.978 1.00 79.25 108 ASN A O 1
ATOM 915 N N . TRP A 1 109 ? 7.271 10.262 -16.829 1.00 79.81 109 TRP A N 1
ATOM 916 C CA . TRP A 1 109 ? 7.315 10.184 -15.365 1.00 79.81 109 TRP A CA 1
ATOM 917 C C . TRP A 1 109 ? 8.336 9.164 -14.859 1.00 79.81 109 TRP A C 1
ATOM 919 O O . TRP A 1 109 ? 9.068 9.450 -13.911 1.00 79.81 109 TRP A O 1
ATOM 929 N N . CYS A 1 110 ? 8.407 7.996 -15.501 1.00 75.88 110 CYS A N 1
ATOM 930 C CA . CYS A 1 110 ? 9.226 6.860 -15.091 1.00 75.88 110 CYS A CA 1
ATOM 931 C C . CYS A 1 110 ? 10.211 6.404 -16.186 1.00 75.88 110 CYS A C 1
ATOM 933 O O . CYS A 1 110 ? 10.263 5.236 -16.575 1.00 75.88 110 CYS A O 1
ATOM 935 N N . ASN A 1 111 ? 11.016 7.348 -16.673 1.00 70.12 111 ASN A N 1
ATOM 936 C CA . ASN A 1 111 ? 11.960 7.114 -17.765 1.00 70.12 111 ASN A CA 1
ATOM 937 C C . ASN A 1 111 ? 13.098 6.200 -17.296 1.00 70.12 111 ASN A C 1
ATOM 939 O O . ASN A 1 111 ? 13.770 6.515 -16.317 1.00 70.12 111 ASN A O 1
ATOM 943 N N . GLY A 1 112 ? 13.335 5.089 -18.001 1.00 62.25 112 GLY A N 1
ATOM 944 C CA . GLY A 1 112 ? 14.463 4.183 -17.731 1.00 62.25 112 GLY A CA 1
ATOM 945 C C . GLY A 1 112 ? 14.117 2.853 -17.049 1.00 62.25 112 GLY A C 1
ATOM 946 O O . GLY A 1 112 ? 15.022 2.065 -16.764 1.00 62.25 112 GLY A O 1
ATOM 947 N N . VAL A 1 113 ? 12.835 2.554 -16.812 1.00 64.44 113 VAL A N 1
ATOM 948 C CA . VAL A 1 113 ? 12.402 1.212 -16.385 1.00 64.44 113 VAL A CA 1
ATOM 949 C C . VAL A 1 113 ? 12.177 0.338 -17.617 1.00 64.44 113 VAL A C 1
ATOM 951 O O . VAL A 1 113 ? 11.188 0.478 -18.331 1.00 64.44 113 VAL A O 1
ATOM 954 N N . THR A 1 114 ? 13.125 -0.557 -17.888 1.00 58.03 114 THR A N 1
ATOM 955 C CA . THR A 1 114 ? 13.122 -1.413 -19.084 1.00 58.03 114 THR A CA 1
ATOM 956 C C . THR A 1 114 ? 12.512 -2.787 -18.816 1.00 58.03 114 THR A C 1
ATOM 958 O O . THR A 1 114 ? 11.908 -3.377 -19.714 1.00 58.03 114 THR A O 1
ATOM 961 N N . SER A 1 115 ? 12.579 -3.286 -17.577 1.00 58.47 115 SER A N 1
ATOM 962 C CA . SER A 1 115 ? 12.006 -4.585 -17.208 1.00 58.47 115 SER A CA 1
ATOM 963 C C . SER A 1 115 ? 10.662 -4.454 -16.485 1.00 58.47 115 SER A C 1
ATOM 965 O O . SER A 1 115 ? 10.400 -3.481 -15.784 1.00 58.47 115 SER A O 1
ATOM 967 N N . SER A 1 116 ? 9.801 -5.461 -16.637 1.00 53.66 116 SER A N 1
ATOM 968 C CA . SER A 1 116 ? 8.517 -5.565 -15.926 1.00 53.66 116 SER A CA 1
ATOM 969 C C . SER A 1 116 ? 8.652 -5.821 -14.418 1.00 53.66 116 SER A C 1
ATOM 971 O O . SER A 1 116 ? 7.639 -5.855 -13.735 1.00 53.66 116 SER A O 1
ATOM 973 N N . ASN A 1 117 ? 9.869 -6.022 -13.895 1.00 57.56 117 ASN A N 1
ATOM 974 C CA . ASN A 1 117 ? 10.105 -6.483 -12.520 1.00 57.56 117 ASN A CA 1
ATOM 975 C C . ASN A 1 117 ? 10.819 -5.445 -11.636 1.00 57.56 117 ASN A C 1
ATOM 977 O O . ASN A 1 117 ? 11.200 -5.760 -10.511 1.00 57.56 117 ASN A O 1
ATOM 981 N N . GLU A 1 118 ? 11.061 -4.229 -12.130 1.00 62.59 118 GLU A N 1
ATOM 982 C CA . GLU A 1 118 ? 11.944 -3.273 -11.448 1.00 62.59 118 GLU A CA 1
ATOM 983 C C . GLU A 1 118 ? 11.221 -2.265 -10.543 1.00 62.59 118 GLU A C 1
ATOM 985 O O . GLU A 1 118 ? 11.837 -1.811 -9.580 1.00 62.59 118 GLU A O 1
ATOM 990 N N . TRP A 1 119 ? 9.947 -1.940 -10.803 1.00 69.19 119 TRP A N 1
ATOM 991 C CA . TRP A 1 119 ? 9.075 -1.063 -9.998 1.00 69.19 119 TRP A CA 1
ATOM 992 C C . TRP A 1 119 ? 7.685 -0.973 -10.676 1.00 69.19 119 TRP A C 1
ATOM 994 O O . TRP A 1 119 ? 7.621 -1.161 -11.892 1.00 69.19 119 TRP A O 1
ATOM 1004 N N . TRP A 1 120 ? 6.602 -0.665 -9.946 1.00 77.31 120 TRP A N 1
ATOM 1005 C CA . TRP A 1 120 ? 5.210 -0.682 -10.458 1.00 77.31 120 TRP A CA 1
ATOM 1006 C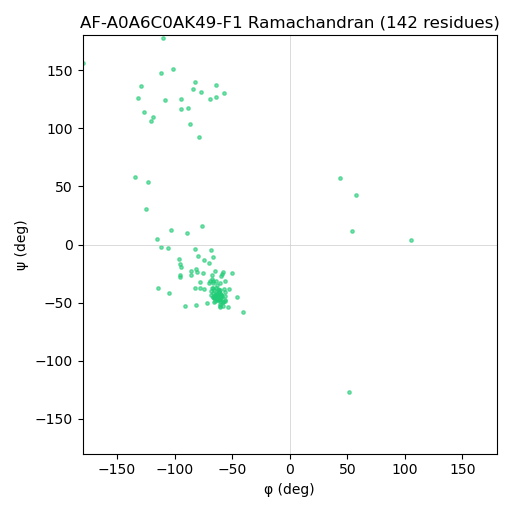 C . TRP A 1 120 ? 4.769 -2.036 -11.020 1.00 77.31 120 TRP A C 1
ATOM 1008 O O . TRP A 1 120 ? 4.177 -2.098 -12.091 1.00 77.31 120 TRP A O 1
ATOM 1018 N N . TYR A 1 121 ? 5.098 -3.129 -10.343 1.00 76.50 121 TYR A N 1
ATOM 1019 C CA . TYR A 1 121 ? 4.594 -4.442 -10.721 1.00 76.50 121 TYR A CA 1
ATOM 1020 C C . TYR A 1 121 ? 3.643 -4.924 -9.629 1.00 76.50 121 TYR A C 1
ATOM 1022 O O . TYR A 1 121 ? 3.853 -4.654 -8.454 1.00 76.50 121 TYR A O 1
ATOM 1030 N N . TYR A 1 122 ? 2.632 -5.679 -10.030 1.00 80.88 122 TYR A N 1
ATOM 1031 C CA . TYR A 1 122 ? 1.693 -6.307 -9.111 1.00 80.88 122 TYR A CA 1
ATOM 1032 C C . TYR A 1 122 ? 2.245 -7.612 -8.539 1.00 80.88 122 TYR A C 1
ATOM 1034 O O . TYR A 1 122 ? 2.798 -8.430 -9.288 1.00 80.88 122 TYR A O 1
ATOM 1042 N N . GLN A 1 123 ? 2.014 -7.860 -7.249 1.00 82.88 123 GLN A N 1
ATOM 1043 C CA . GLN A 1 123 ? 2.162 -9.183 -6.653 1.00 82.88 123 GLN A CA 1
ATOM 1044 C C . GLN A 1 123 ? 0.945 -9.544 -5.801 1.00 82.88 123 GLN A C 1
ATOM 1046 O O . GLN A 1 123 ? 0.575 -8.867 -4.852 1.00 82.88 123 GLN A O 1
ATOM 1051 N N . TYR A 1 124 ? 0.341 -10.699 -6.087 1.00 85.19 124 TYR A N 1
ATOM 1052 C CA . TYR A 1 124 ? -0.800 -11.192 -5.310 1.00 85.19 124 TYR A CA 1
ATOM 1053 C C . TYR A 1 124 ? -0.465 -11.387 -3.819 1.00 85.19 124 TYR A C 1
ATOM 1055 O O . TYR A 1 124 ? -1.355 -11.320 -2.971 1.00 85.19 124 TYR A O 1
ATOM 1063 N N . SER A 1 125 ? 0.812 -11.612 -3.489 1.00 88.56 125 SER A N 1
ATOM 1064 C CA . SER A 1 125 ? 1.333 -11.698 -2.124 1.00 88.56 125 SER A CA 1
ATOM 1065 C C . SER A 1 125 ? 1.217 -10.384 -1.341 1.00 88.56 125 SER A C 1
ATOM 1067 O O . SER A 1 125 ? 1.107 -10.444 -0.115 1.00 88.56 125 SER A O 1
ATOM 1069 N N . ASP A 1 126 ? 1.126 -9.225 -1.998 1.00 90.25 126 ASP A N 1
ATOM 1070 C CA . ASP A 1 126 ? 0.912 -7.932 -1.333 1.00 90.25 126 ASP A CA 1
ATOM 1071 C C . ASP A 1 126 ? -0.504 -7.822 -0.743 1.00 90.25 126 ASP A C 1
ATOM 1073 O O . ASP A 1 126 ? -0.686 -7.306 0.362 1.00 90.25 126 ASP A O 1
ATOM 1077 N N . ILE A 1 127 ? -1.513 -8.439 -1.375 1.00 92.88 127 ILE A N 1
ATOM 1078 C CA . ILE A 1 127 ? -2.871 -8.553 -0.806 1.00 92.88 127 ILE A CA 1
ATOM 1079 C C . ILE A 1 127 ? -2.839 -9.338 0.513 1.00 92.88 127 ILE A C 1
ATOM 1081 O O . ILE A 1 127 ? -3.507 -8.967 1.483 1.00 92.88 127 ILE A O 1
ATOM 1085 N N . PHE A 1 128 ? -2.045 -10.411 0.573 1.00 93.44 128 PHE A N 1
ATOM 1086 C CA . PHE A 1 128 ? -1.869 -11.186 1.800 1.00 93.44 128 PHE A CA 1
ATOM 1087 C C . PHE A 1 128 ? -1.109 -10.393 2.867 1.00 93.44 128 PHE A C 1
ATOM 1089 O O . PHE A 1 128 ? -1.495 -10.434 4.035 1.00 93.44 128 PHE A O 1
ATOM 1096 N N . ALA A 1 129 ? -0.080 -9.633 2.483 1.00 94.12 129 ALA A N 1
ATOM 1097 C CA . ALA A 1 129 ? 0.649 -8.756 3.397 1.00 94.12 129 ALA A CA 1
ATOM 1098 C C . ALA A 1 129 ? -0.263 -7.673 4.001 1.00 94.12 129 ALA A C 1
ATOM 1100 O O . ALA A 1 129 ? -0.242 -7.463 5.215 1.00 94.12 129 ALA A O 1
ATOM 1101 N N . ASN A 1 130 ? -1.126 -7.063 3.182 1.00 96.81 130 ASN A N 1
ATOM 1102 C CA . ASN A 1 130 ? -2.153 -6.112 3.613 1.00 96.81 130 ASN A CA 1
ATOM 1103 C C . ASN A 1 130 ? -3.096 -6.742 4.647 1.00 96.81 130 ASN A C 1
ATOM 1105 O O . ASN A 1 130 ? -3.323 -6.180 5.720 1.00 96.81 130 ASN A O 1
ATOM 1109 N N . LEU A 1 131 ? -3.611 -7.941 4.346 1.00 97.31 131 LEU A N 1
ATOM 1110 C CA . LEU A 1 131 ? -4.520 -8.671 5.227 1.00 97.31 131 LEU A CA 1
ATOM 1111 C C . LEU A 1 131 ? -3.865 -8.993 6.576 1.00 97.31 131 LEU A C 1
ATOM 1113 O O . LEU A 1 131 ? -4.424 -8.677 7.626 1.00 97.31 131 LEU A O 1
ATOM 1117 N N . ILE A 1 132 ? -2.683 -9.613 6.551 1.00 96.88 132 ILE A N 1
ATOM 1118 C CA . ILE A 1 132 ? -1.954 -10.016 7.759 1.00 96.88 132 ILE A CA 1
ATOM 1119 C C . ILE A 1 132 ? -1.604 -8.787 8.597 1.00 96.88 132 ILE A C 1
ATOM 1121 O O . ILE A 1 132 ? -1.876 -8.776 9.797 1.00 96.88 132 ILE A O 1
ATOM 1125 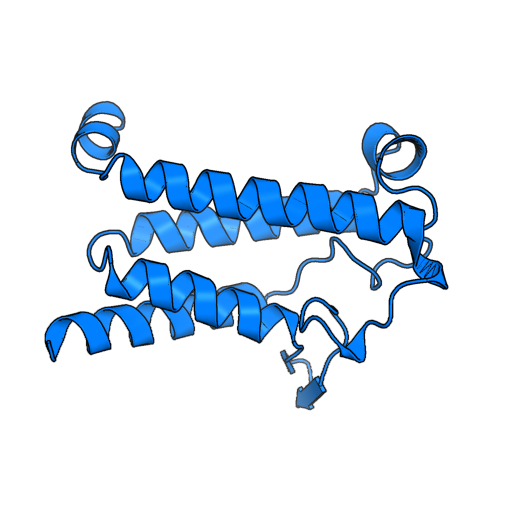N N . GLY A 1 133 ? -1.069 -7.738 7.965 1.00 97.69 133 GLY A N 1
ATOM 1126 C CA . GLY A 1 133 ? -0.747 -6.477 8.624 1.00 9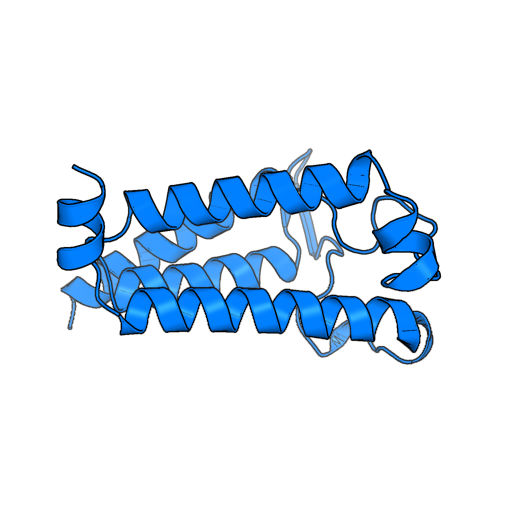7.69 133 GLY A CA 1
ATOM 1127 C C . GLY A 1 133 ? -1.952 -5.914 9.365 1.00 97.69 133 GLY A C 1
ATOM 1128 O O . GLY A 1 133 ? -1.892 -5.708 10.576 1.00 97.69 133 GLY A O 1
ATOM 1129 N N . PHE A 1 134 ? -3.083 -5.760 8.674 1.00 98.44 134 PHE A N 1
ATOM 1130 C CA . PHE A 1 134 ? -4.296 -5.212 9.279 1.00 98.44 134 PHE A CA 1
ATOM 1131 C C . PHE A 1 134 ? -4.785 -6.041 10.466 1.00 98.44 134 PHE A C 1
ATOM 1133 O O . PHE A 1 134 ? -5.108 -5.483 11.515 1.00 98.44 134 PHE A O 1
ATOM 1140 N N . LEU A 1 135 ? -4.824 -7.371 10.330 1.00 98.06 135 LEU A N 1
ATOM 1141 C CA . LEU A 1 135 ? -5.254 -8.253 11.415 1.00 98.06 135 LEU A CA 1
ATOM 1142 C C . LEU A 1 135 ? -4.329 -8.155 12.634 1.00 98.06 135 LEU A C 1
ATOM 1144 O O . LEU A 1 135 ? -4.825 -8.165 13.761 1.00 98.06 135 LEU A O 1
ATOM 1148 N N . ILE A 1 136 ? -3.014 -8.028 12.436 1.00 97.88 136 ILE A N 1
ATOM 1149 C CA . ILE A 1 136 ? -2.063 -7.791 13.531 1.00 97.88 136 ILE A CA 1
ATOM 1150 C C . ILE A 1 136 ? -2.409 -6.479 14.241 1.00 97.88 136 ILE A C 1
ATOM 1152 O O . ILE A 1 136 ? -2.645 -6.484 15.449 1.00 97.88 136 ILE A O 1
ATOM 1156 N N . GLY A 1 137 ? -2.516 -5.378 13.494 1.00 97.94 137 GLY A N 1
ATOM 1157 C CA . GLY A 1 137 ? -2.848 -4.062 14.043 1.00 97.94 137 GLY A CA 1
ATOM 1158 C C . GLY A 1 137 ? -4.159 -4.046 14.826 1.00 97.94 137 GLY A C 1
ATOM 1159 O O . GLY A 1 137 ? -4.206 -3.588 15.965 1.00 97.94 137 GLY A O 1
ATOM 1160 N N . MET A 1 138 ? -5.210 -4.626 14.247 1.00 96.94 138 MET A N 1
ATOM 1161 C CA . MET A 1 138 ? -6.541 -4.706 14.852 1.00 96.94 138 MET A CA 1
ATOM 1162 C C . MET A 1 138 ? -6.569 -5.548 16.131 1.00 96.94 138 MET A C 1
ATOM 1164 O O . MET A 1 138 ? -7.395 -5.312 17.009 1.00 96.94 138 MET A O 1
ATOM 1168 N N . ASN A 1 139 ? -5.727 -6.576 16.245 1.00 96.94 139 ASN A N 1
ATOM 1169 C CA . ASN A 1 139 ? -5.639 -7.340 17.487 1.00 96.94 139 ASN A CA 1
ATOM 1170 C C . ASN A 1 139 ? -4.822 -6.594 18.545 1.00 96.94 139 ASN A C 1
ATOM 1172 O O . ASN A 1 139 ? -5.215 -6.598 19.708 1.00 96.94 139 ASN A O 1
ATOM 1176 N N . LEU A 1 140 ? -3.756 -5.891 18.150 1.00 96.56 140 LEU A N 1
ATOM 1177 C CA . LEU A 1 140 ? -2.997 -5.027 19.058 1.00 96.56 140 LEU A CA 1
ATOM 1178 C C . LEU A 1 140 ? -3.866 -3.909 19.648 1.00 96.56 140 LEU A C 1
ATOM 1180 O O . LEU A 1 140 ? -3.787 -3.655 20.845 1.00 96.56 140 LEU A O 1
ATOM 1184 N N . SER A 1 141 ? -4.763 -3.315 18.856 1.00 95.31 141 SER A N 1
ATOM 1185 C CA . SER A 1 141 ? -5.670 -2.259 19.329 1.00 95.31 141 SER A CA 1
ATOM 1186 C C . SER A 1 141 ? -6.713 -2.728 20.347 1.00 95.31 141 SER A C 1
ATOM 1188 O O . SER A 1 141 ? -7.454 -1.903 20.866 1.00 95.31 141 SER A O 1
ATOM 1190 N N . LYS A 1 142 ? -6.867 -4.042 20.560 1.00 92.00 142 LYS A N 1
ATOM 1191 C CA . LYS A 1 142 ? -7.788 -4.610 21.561 1.00 92.00 142 LYS A CA 1
ATOM 1192 C C . LYS A 1 142 ? -7.105 -4.904 22.893 1.00 92.00 142 LYS A C 1
ATOM 1194 O O . LYS A 1 142 ? -7.796 -5.146 23.876 1.00 92.00 142 LYS A O 1
ATOM 1199 N N . ILE A 1 143 ? -5.775 -4.999 22.890 1.00 91.25 143 ILE A N 1
ATOM 1200 C CA . ILE A 1 143 ? -4.973 -5.331 24.074 1.00 91.25 143 ILE A CA 1
ATOM 1201 C C . ILE A 1 143 ? -4.66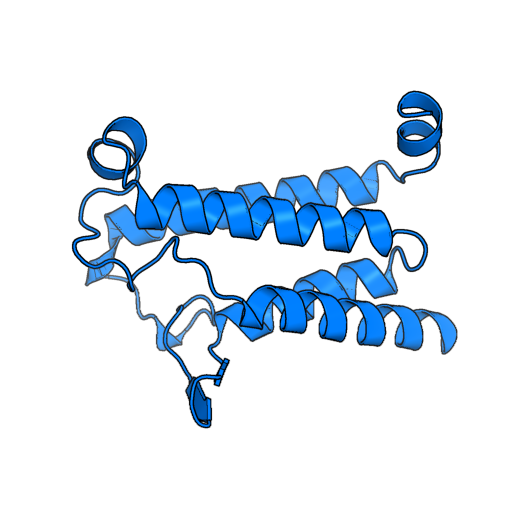8 -4.064 24.890 1.00 91.25 143 ILE A C 1
ATOM 1203 O O . ILE A 1 143 ? -4.454 -4.159 26.097 1.00 91.25 143 ILE A O 1
ATOM 1207 N N . MET A 1 144 ? -4.652 -2.903 24.232 1.00 68.31 144 MET A N 1
ATOM 1208 C CA . MET A 1 144 ? -4.454 -1.578 24.829 1.00 68.31 144 MET A CA 1
ATOM 1209 C C . MET A 1 144 ? -5.786 -0.884 25.096 1.00 68.31 144 MET A C 1
ATOM 1211 O O . MET A 1 144 ? -5.856 -0.164 26.115 1.00 68.31 144 MET A O 1
#

Sequence (144 aa):
MLKTIINSVDIYYILLVILCVLFIVLYGNYRCKKKDKINDSLLFLDGKPMFVINDFKLGRWHITHMLFFALLGYLYPKSFYLSMFGGICWEIVEFSLGYFKPDWFYNNWCNGVTSSNEWWYYQYSDIFANLIGFLIGMNLSKIM

pLDDT: mean 82.41, std 14.06, range [42.75, 98.44]

Mean predicted aligned error: 7.03 Å

Solvent-accessible surface area (backbone atoms only — not comparable to full-atom values): 7887 Å² total; per-residue (Å²): 106,72,70,58,51,56,76,69,48,58,68,67,58,56,51,52,53,53,52,50,53,52,48,52,54,54,51,48,35,52,45,32,73,39,55,93,76,56,68,58,86,79,68,48,70,32,70,56,62,78,42,73,59,88,93,48,60,47,25,36,40,34,52,52,39,18,54,53,25,17,50,44,13,36,80,40,56,88,42,54,69,61,53,53,51,51,50,53,55,48,44,51,50,24,33,48,49,33,70,67,53,50,60,80,46,41,71,72,52,31,44,85,70,85,58,67,73,75,66,52,50,57,56,79,55,42,60,51,22,32,52,53,14,21,54,53,15,34,53,53,52,71,78,110

Organism: NCBI:txid1070528

Foldseek 3Di:
DVVVVVVVDDPVLVVLLVVVVVCQLVVQLVCLVPVVPDPPVPPLCWLQFPDDDPPDGHGSNLVVLLQSLLVCLQVPVPCLVVQLVSQVVLLVQLCCCLPVVDCVCAVPRRDPPPDSRGDSHHDPVSSVSSNNSNVNNNVVNVVD

Secondary structure (DSSP, 8-state):
-HHHHHHHS-HHHHHHHHHHHHHHHHHHHHHHHTGGG--GGGSS----EEEEETTEEEEHHHHHHHHHHHHHHHH-GGGHHHHHHHHHHHHHHHHHHHHH--HHHHTTTSTT--STTSSS---HHHHHHHHHHHHHHHHHHHH-

Radius of gyration: 16.27 Å; Cα contacts (8 Å, |Δi|>4): 163; chains: 1; bounding box: 47×34×48 Å